Protein AF-A0A8T4X4I3-F1 (afdb_monomer)

Foldseek 3Di:
DVVLLDFDDDPDPVRSCVVRLVSQLVDLVSLLVVLVVLLVQLVVCVPPPVPSNVVSLVCVVVSCVSRDDPPHDCVVRVVSVVSSCCSNVVD

Radius of gyration: 12.9 Å; Cα contacts (8 Å, |Δi|>4): 77; chains: 1; bounding box: 33×22×33 Å

Sequence (91 aa):
IVYCVTDELGRDRNERKEKTYPKIQANWKATVVKICDRIANVSQSKDYNKGLYEMYKKEHKIFCSRLMSKEHPHEETNKAWNRLGVLLNGI

Nearest PDB structures (foldseek):
  3k1h-assembly1_A  TM=4.618E-01  e=5.559E+00  Helicobacter pylori 26695
  4i17-assembly1_A  TM=3.293E-01  e=6.192E+00  Bacteroides fragilis NCTC 9343

Secondary structure (DSSP, 8-state):
-HHHHSPPP-SSHHHHHHHHHHHHHT-HHHHHHHHHHHHHHHHHHHHH-HHHHHHHHHHHHHHHHHH--TTS-HHHHHHHHHHHHHHHH--

Solvent-accessible surface area (backbone atoms only — not comparable to full-atom values): 5066 Å² total; per-residue (Å²): 94,69,75,31,66,48,72,43,89,52,96,46,76,64,52,14,45,66,65,18,35,61,49,16,41,78,30,56,69,24,34,46,52,54,44,51,53,47,38,55,51,43,62,54,19,62,81,78,32,58,72,59,27,53,51,51,56,71,43,42,66,60,52,49,70,54,46,64,58,90,85,38,63,57,85,74,44,45,63,51,53,52,56,41,43,33,73,75,71,71,103

Mean predicted aligned error: 3.12 Å

pLDDT: mean 93.24, std 6.69, range [42.28, 97.31]

Structure (mmCIF, N/CA/C/O backbone):
data_AF-A0A8T4X4I3-F1
#
_entry.id   AF-A0A8T4X4I3-F1
#
loop_
_atom_site.group_PDB
_atom_site.id
_atom_site.type_symbol
_atom_site.label_atom_id
_atom_site.label_alt_id
_atom_site.label_comp_id
_atom_site.label_asym_id
_atom_site.label_entity_id
_atom_site.label_seq_id
_atom_site.pdbx_PDB_ins_code
_atom_site.Cartn_x
_atom_site.Cartn_y
_atom_site.Cartn_z
_atom_site.occupancy
_atom_site.B_iso_or_equiv
_atom_site.auth_seq_id
_atom_site.auth_comp_id
_atom_site.auth_asym_id
_atom_site.auth_atom_id
_atom_site.pdbx_PDB_model_num
ATOM 1 N N . ILE A 1 1 ? 8.052 -10.886 -7.999 1.00 88.69 1 ILE A N 1
ATOM 2 C CA . ILE A 1 1 ? 7.046 -10.054 -7.286 1.00 88.69 1 ILE A CA 1
ATOM 3 C C . ILE A 1 1 ? 7.248 -10.122 -5.773 1.00 88.69 1 ILE A C 1
ATOM 5 O O . ILE A 1 1 ? 7.413 -9.065 -5.189 1.00 88.69 1 ILE A O 1
ATOM 9 N N . VAL A 1 2 ? 7.315 -11.313 -5.151 1.00 91.38 2 VAL A N 1
ATOM 10 C CA . VAL A 1 2 ? 7.530 -11.476 -3.690 1.00 91.38 2 VAL A CA 1
ATOM 11 C C . VAL A 1 2 ? 8.717 -10.654 -3.175 1.00 91.38 2 VAL A C 1
ATOM 13 O O . VAL A 1 2 ? 8.539 -9.813 -2.308 1.00 91.38 2 VAL A O 1
ATOM 16 N N . TYR A 1 3 ? 9.889 -10.785 -3.805 1.00 93.06 3 TYR A N 1
ATOM 17 C CA . TYR A 1 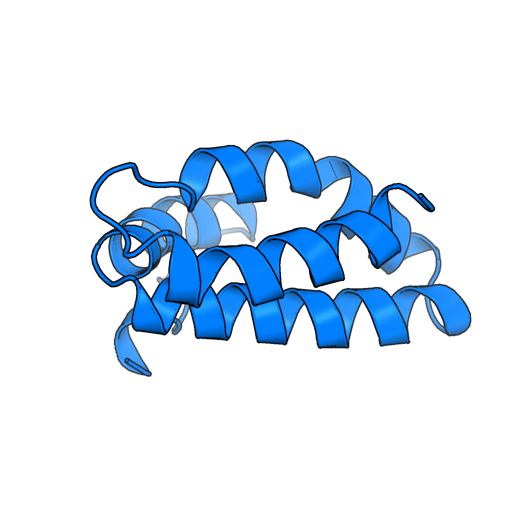3 ? 11.077 -9.994 -3.458 1.00 93.06 3 TYR A CA 1
ATOM 18 C C . TYR A 1 3 ? 10.836 -8.472 -3.425 1.00 93.06 3 TYR A C 1
ATOM 20 O O . TYR A 1 3 ? 11.380 -7.777 -2.570 1.00 93.06 3 TYR A O 1
ATOM 28 N N . CYS A 1 4 ? 10.019 -7.946 -4.345 1.00 93.19 4 CYS A N 1
ATOM 29 C CA . CYS A 1 4 ? 9.734 -6.515 -4.430 1.00 93.19 4 CYS A CA 1
ATOM 30 C C . CYS A 1 4 ? 8.923 -6.026 -3.227 1.00 93.19 4 CYS A C 1
ATOM 32 O O . CYS A 1 4 ? 9.117 -4.895 -2.802 1.00 93.19 4 CYS A O 1
ATOM 34 N N . VAL A 1 5 ? 8.021 -6.862 -2.701 1.00 93.94 5 VAL A N 1
ATOM 35 C CA . VAL A 1 5 ? 7.124 -6.505 -1.590 1.00 93.94 5 VAL A CA 1
ATOM 36 C C . VAL A 1 5 ? 7.669 -6.888 -0.215 1.00 93.94 5 VAL A C 1
ATOM 38 O O . VAL A 1 5 ? 7.102 -6.446 0.786 1.00 93.94 5 VAL A O 1
ATOM 41 N N . THR A 1 6 ? 8.756 -7.661 -0.163 1.00 93.88 6 THR A N 1
ATOM 42 C CA . THR A 1 6 ? 9.526 -7.912 1.058 1.00 93.88 6 THR A CA 1
ATOM 43 C C . THR A 1 6 ? 10.238 -6.635 1.491 1.00 93.88 6 THR A C 1
ATOM 45 O O . THR A 1 6 ? 11.018 -6.062 0.721 1.00 93.88 6 THR A O 1
ATOM 48 N N . ASP A 1 7 ? 9.957 -6.212 2.724 1.00 91.81 7 ASP A N 1
ATOM 49 C CA . ASP A 1 7 ? 10.560 -5.025 3.316 1.00 91.81 7 ASP A CA 1
ATOM 50 C C . ASP A 1 7 ? 12.083 -5.196 3.449 1.00 91.81 7 ASP A C 1
ATOM 52 O O . ASP A 1 7 ? 12.583 -6.227 3.900 1.00 91.81 7 ASP A O 1
ATOM 56 N N . GLU A 1 8 ? 12.813 -4.156 3.063 1.00 95.00 8 GLU A N 1
ATOM 57 C CA . GLU A 1 8 ? 14.246 -4.018 3.303 1.00 95.00 8 GLU A CA 1
ATOM 58 C C . GLU A 1 8 ? 14.552 -3.863 4.795 1.00 95.00 8 GLU A C 1
ATOM 60 O O . GLU A 1 8 ? 13.704 -3.443 5.585 1.00 95.00 8 GLU A O 1
ATOM 65 N N . LEU A 1 9 ? 15.796 -4.151 5.183 1.00 94.31 9 LEU A N 1
ATOM 66 C CA . LEU A 1 9 ? 16.259 -3.931 6.553 1.00 94.31 9 LEU A CA 1
ATOM 67 C C . LEU A 1 9 ? 16.382 -2.429 6.869 1.00 94.31 9 LEU A C 1
ATOM 69 O O . LEU A 1 9 ? 16.902 -1.623 6.087 1.00 94.31 9 LEU A O 1
ATOM 73 N N . GLY A 1 10 ? 15.945 -2.051 8.067 1.00 93.81 10 GLY A N 1
ATOM 74 C CA . GLY A 1 10 ? 15.980 -0.677 8.562 1.00 93.81 10 GLY A CA 1
ATOM 75 C C . GLY A 1 10 ? 15.707 -0.628 10.060 1.00 93.81 10 GLY A C 1
ATOM 76 O O . GLY A 1 10 ? 15.111 -1.555 10.612 1.00 93.81 10 GLY A O 1
ATOM 77 N N . ARG A 1 11 ? 16.156 0.444 10.716 1.00 92.75 11 ARG A N 1
ATOM 78 C CA . ARG A 1 11 ? 16.080 0.604 12.178 1.00 92.75 11 ARG A CA 1
ATOM 79 C C . ARG A 1 11 ? 14.653 0.816 12.663 1.00 92.75 11 ARG A C 1
ATOM 81 O O . ARG A 1 11 ? 14.302 0.410 13.764 1.00 92.75 11 ARG A O 1
ATOM 88 N N . ASP A 1 12 ? 13.825 1.423 11.822 1.00 93.44 12 ASP A N 1
ATOM 89 C CA . ASP A 1 12 ? 12.427 1.687 12.114 1.00 93.44 12 ASP A CA 1
ATOM 90 C C . ASP A 1 12 ? 11.527 1.421 10.897 1.00 93.44 12 ASP A C 1
ATOM 92 O O . ASP A 1 12 ? 11.956 1.022 9.812 1.00 93.44 12 ASP A O 1
ATOM 96 N N . ARG A 1 13 ? 10.216 1.579 11.088 1.00 89.62 13 ARG A N 1
ATOM 97 C CA . ARG A 1 13 ? 9.224 1.342 10.031 1.00 89.62 13 ARG A CA 1
ATOM 98 C C . ARG A 1 13 ? 9.325 2.345 8.879 1.00 89.62 13 ARG A C 1
ATOM 100 O O . ARG A 1 13 ? 8.972 1.979 7.759 1.00 89.62 13 ARG A O 1
ATOM 107 N N . ASN A 1 14 ? 9.779 3.568 9.132 1.00 91.56 14 ASN A N 1
ATOM 108 C CA . ASN A 1 14 ? 9.925 4.586 8.098 1.00 91.56 14 ASN A CA 1
ATOM 109 C C . ASN A 1 14 ? 11.121 4.254 7.209 1.00 91.56 14 ASN A C 1
ATOM 111 O O . ASN A 1 14 ? 10.953 4.166 5.996 1.00 91.56 14 ASN A O 1
ATOM 115 N N . GLU A 1 15 ? 12.272 3.938 7.801 1.00 94.75 15 GLU A N 1
ATOM 116 C CA . GLU A 1 15 ? 13.486 3.564 7.073 1.00 94.75 15 GLU A CA 1
ATOM 117 C C . GLU A 1 15 ? 13.254 2.325 6.197 1.00 94.75 15 GLU A C 1
ATOM 119 O O . GLU A 1 15 ? 13.609 2.315 5.016 1.00 94.75 15 GLU A O 1
ATOM 124 N N . ARG A 1 16 ? 12.590 1.292 6.739 1.00 95.06 16 ARG A N 1
ATOM 125 C CA . ARG A 1 16 ? 12.233 0.093 5.961 1.00 95.06 16 ARG A CA 1
ATOM 126 C C . ARG A 1 16 ? 11.392 0.451 4.739 1.00 95.06 16 ARG A C 1
ATOM 128 O O . ARG A 1 16 ? 11.681 0.008 3.630 1.00 95.06 16 ARG A O 1
ATOM 135 N N . LYS A 1 17 ? 10.372 1.292 4.909 1.00 93.56 17 LYS A N 1
ATOM 136 C CA . LYS A 1 17 ? 9.502 1.724 3.807 1.00 93.56 17 LYS A CA 1
ATOM 137 C C . LYS A 1 17 ? 10.231 2.566 2.774 1.00 93.56 17 LYS A C 1
ATOM 139 O O . LYS A 1 17 ? 10.034 2.336 1.586 1.00 93.56 17 LYS A O 1
ATOM 144 N N . GLU A 1 18 ? 11.059 3.511 3.202 1.00 94.38 18 GLU A N 1
ATOM 145 C CA . GLU A 1 18 ? 11.826 4.365 2.292 1.00 94.38 18 GLU A CA 1
ATOM 146 C C . GLU A 1 18 ? 12.742 3.551 1.383 1.00 94.38 18 GLU A C 1
ATOM 148 O O . GLU A 1 18 ? 12.796 3.820 0.185 1.00 94.38 18 GLU A O 1
ATOM 153 N N . LYS A 1 19 ? 13.381 2.507 1.920 1.00 94.88 19 LYS A N 1
ATOM 154 C CA . LYS A 1 19 ? 14.209 1.583 1.134 1.00 94.88 19 LYS A CA 1
ATOM 155 C C . LYS A 1 19 ? 13.389 0.633 0.257 1.00 94.88 19 LYS A C 1
ATOM 157 O O . LYS A 1 19 ? 13.826 0.261 -0.827 1.00 94.88 19 LYS A O 1
ATOM 162 N N . THR A 1 20 ? 12.191 0.249 0.698 1.00 95.12 20 THR A N 1
ATOM 163 C CA . THR A 1 20 ? 11.366 -0.754 -0.001 1.00 95.12 20 THR A CA 1
ATOM 164 C C . THR A 1 20 ? 10.509 -0.152 -1.112 1.00 95.12 20 THR A C 1
ATOM 166 O O . THR A 1 20 ? 10.326 -0.778 -2.155 1.00 95.12 20 THR A O 1
ATOM 169 N N . TYR A 1 21 ? 9.974 1.059 -0.934 1.00 96.25 21 TYR A N 1
ATOM 170 C CA . TYR A 1 21 ? 9.065 1.667 -1.909 1.00 96.25 21 TYR A CA 1
ATOM 171 C C . TYR A 1 21 ? 9.640 1.776 -3.327 1.00 96.25 21 TYR A C 1
ATOM 173 O O . TYR A 1 21 ? 8.897 1.434 -4.246 1.00 96.25 21 TYR A O 1
ATOM 181 N N . PRO A 1 22 ? 10.922 2.130 -3.548 1.00 96.56 22 PRO A N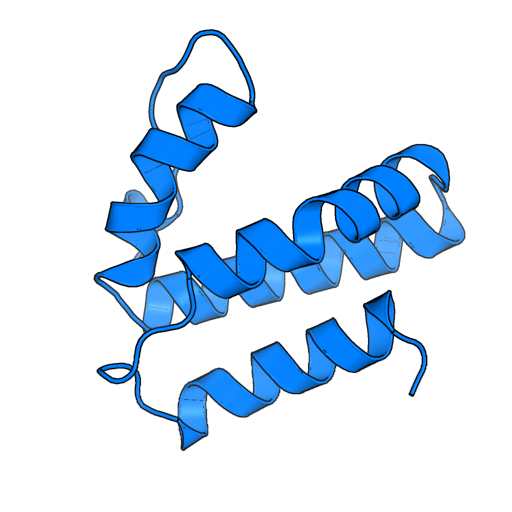 1
ATOM 182 C CA . PRO A 1 22 ? 11.504 2.121 -4.890 1.00 96.56 22 PRO A CA 1
ATOM 183 C C . PRO A 1 22 ? 11.403 0.754 -5.582 1.00 96.56 22 PRO A C 1
ATOM 185 O O . PRO A 1 22 ? 11.036 0.679 -6.752 1.00 96.56 22 PRO A O 1
ATOM 188 N N . LYS A 1 23 ? 11.634 -0.348 -4.850 1.00 96.00 23 LYS A N 1
ATOM 189 C CA . LYS A 1 23 ? 11.503 -1.716 -5.386 1.00 96.00 23 LYS A CA 1
ATOM 190 C C . LYS A 1 23 ? 10.068 -2.053 -5.783 1.00 96.00 23 LYS A C 1
ATOM 192 O O . LYS A 1 23 ? 9.849 -2.766 -6.761 1.00 96.00 23 LYS A O 1
ATOM 197 N N . ILE A 1 24 ? 9.101 -1.588 -4.994 1.00 97.25 24 ILE A N 1
ATOM 198 C CA . ILE A 1 24 ? 7.674 -1.815 -5.246 1.00 97.25 24 ILE A CA 1
ATOM 199 C C . ILE A 1 24 ? 7.225 -0.983 -6.449 1.00 97.25 24 ILE A C 1
ATOM 201 O O . ILE A 1 24 ? 6.602 -1.525 -7.359 1.00 97.25 24 ILE A O 1
ATOM 205 N N . GLN A 1 25 ? 7.571 0.305 -6.481 1.00 97.31 25 GLN A N 1
ATOM 206 C CA . GLN A 1 25 ? 7.211 1.221 -7.563 1.00 97.31 25 GLN A CA 1
ATOM 207 C C . GLN A 1 25 ? 7.832 0.789 -8.898 1.00 97.31 25 GLN A C 1
ATOM 209 O O . GLN A 1 25 ? 7.178 0.890 -9.929 1.00 97.31 25 GLN A O 1
ATOM 214 N N . ALA A 1 26 ? 9.041 0.222 -8.902 1.00 96.56 26 ALA A N 1
ATOM 215 C CA . ALA A 1 26 ? 9.675 -0.289 -10.121 1.00 96.56 26 ALA A CA 1
ATOM 216 C C . ALA A 1 26 ? 8.919 -1.464 -10.781 1.00 96.56 26 ALA A C 1
ATOM 218 O O . ALA A 1 26 ? 9.237 -1.853 -11.903 1.00 96.56 26 ALA A O 1
ATOM 219 N N . ASN A 1 27 ? 7.925 -2.058 -10.109 1.00 96.50 27 ASN A N 1
ATOM 220 C CA . ASN A 1 27 ? 7.138 -3.164 -10.641 1.00 96.50 27 ASN A CA 1
ATOM 221 C C . ASN A 1 27 ? 5.643 -2.964 -10.356 1.00 96.50 27 ASN A C 1
ATOM 223 O O . ASN A 1 27 ? 5.171 -3.167 -9.236 1.00 96.50 27 ASN A O 1
ATOM 227 N N . TRP A 1 28 ? 4.862 -2.645 -11.390 1.00 96.50 28 TRP A N 1
ATOM 228 C CA . TRP A 1 28 ? 3.431 -2.367 -11.236 1.00 96.50 28 TRP A CA 1
ATOM 229 C C . TRP A 1 28 ? 2.647 -3.524 -10.588 1.00 96.50 28 TRP A C 1
ATOM 231 O O . TRP A 1 28 ? 1.746 -3.281 -9.788 1.00 96.50 28 TRP A O 1
ATOM 241 N N . LYS A 1 29 ? 3.022 -4.790 -10.835 1.00 96.75 29 LYS A N 1
ATOM 242 C CA . LYS A 1 29 ? 2.375 -5.949 -10.190 1.00 96.75 29 LYS A CA 1
ATOM 243 C C . LYS A 1 29 ? 2.666 -5.982 -8.690 1.00 96.75 29 LYS A C 1
ATOM 245 O O . LYS A 1 29 ? 1.780 -6.289 -7.898 1.00 96.75 29 LYS A O 1
ATOM 250 N N . ALA A 1 30 ? 3.891 -5.644 -8.285 1.00 97.19 30 ALA A N 1
ATOM 251 C CA . ALA A 1 30 ? 4.245 -5.506 -6.871 1.00 97.19 30 ALA A CA 1
ATOM 252 C C . ALA A 1 30 ? 3.486 -4.348 -6.210 1.00 97.19 30 ALA A C 1
ATOM 254 O O . ALA A 1 30 ? 3.034 -4.482 -5.073 1.00 97.19 30 ALA A O 1
ATOM 255 N N . THR A 1 31 ? 3.294 -3.247 -6.939 1.00 97.12 31 THR A N 1
ATOM 256 C CA . THR A 1 31 ? 2.461 -2.123 -6.497 1.00 97.12 31 THR A CA 1
ATOM 257 C C . THR A 1 31 ? 1.023 -2.572 -6.236 1.00 97.12 31 THR A C 1
ATOM 259 O O . THR A 1 31 ? 0.523 -2.348 -5.135 1.00 97.12 31 THR A O 1
ATOM 262 N N . VAL A 1 32 ? 0.393 -3.305 -7.163 1.00 97.00 32 VAL A N 1
ATOM 263 C CA . VAL A 1 32 ? -0.955 -3.875 -6.959 1.00 97.00 32 VAL A CA 1
ATOM 264 C C . VAL A 1 32 ? -1.007 -4.761 -5.715 1.00 97.00 32 VAL A C 1
ATOM 266 O O . VAL A 1 32 ? -1.883 -4.577 -4.873 1.00 97.00 32 VAL A O 1
ATOM 269 N N . VAL A 1 33 ? -0.041 -5.668 -5.539 1.00 97.25 33 VAL A N 1
ATOM 270 C CA . VAL A 1 33 ? 0.021 -6.536 -4.350 1.00 97.25 33 VAL A CA 1
ATOM 271 C C . VAL A 1 33 ? 0.106 -5.717 -3.058 1.00 97.25 33 VAL A C 1
ATOM 273 O O . VAL A 1 33 ? -0.620 -6.010 -2.110 1.00 97.25 33 VAL A O 1
ATOM 276 N N . LYS A 1 34 ? 0.932 -4.664 -3.009 1.00 97.00 34 LYS A N 1
ATOM 277 C CA . LYS A 1 34 ? 1.054 -3.816 -1.810 1.00 97.00 34 LYS A CA 1
ATOM 278 C C . LYS A 1 34 ? -0.214 -2.998 -1.542 1.00 97.00 34 LYS A C 1
ATOM 280 O O . LYS A 1 34 ? -0.532 -2.736 -0.383 1.00 97.00 34 LYS A O 1
ATOM 285 N N . ILE A 1 35 ? -0.950 -2.602 -2.582 1.00 96.75 35 ILE A N 1
ATOM 286 C CA . ILE A 1 35 ? -2.261 -1.957 -2.422 1.00 96.75 35 ILE A CA 1
ATOM 287 C C . ILE A 1 35 ? -3.269 -2.956 -1.845 1.00 96.75 35 ILE A C 1
ATOM 289 O O . ILE A 1 35 ? -3.965 -2.617 -0.892 1.00 96.75 35 ILE A O 1
ATOM 293 N N . CYS A 1 36 ? -3.315 -4.192 -2.349 1.00 97.06 36 CYS A N 1
ATOM 294 C CA . CYS A 1 36 ? -4.188 -5.245 -1.818 1.00 97.06 36 CYS A CA 1
ATOM 295 C C . CYS A 1 36 ? -3.875 -5.580 -0.352 1.00 97.06 36 CYS A C 1
ATOM 297 O O . CYS A 1 36 ? -4.793 -5.657 0.464 1.00 97.06 36 CYS A O 1
ATOM 299 N N . ASP A 1 37 ? -2.592 -5.697 0.000 1.00 96.62 37 ASP A N 1
ATOM 300 C CA . ASP A 1 37 ? -2.137 -5.830 1.391 1.00 96.62 37 ASP A CA 1
ATOM 301 C C . ASP A 1 37 ? -2.647 -4.661 2.252 1.00 96.62 37 ASP A C 1
ATOM 303 O O . ASP A 1 37 ? -3.219 -4.852 3.327 1.00 96.62 37 ASP A O 1
ATOM 307 N N . ARG A 1 38 ? -2.539 -3.422 1.751 1.00 96.25 38 ARG A N 1
ATOM 308 C CA . ARG A 1 38 ? -3.069 -2.248 2.455 1.00 96.25 38 ARG A CA 1
ATOM 309 C C . ARG A 1 38 ? -4.589 -2.292 2.608 1.00 96.25 38 ARG A C 1
ATOM 311 O O . ARG A 1 38 ? -5.071 -1.951 3.682 1.00 96.25 38 ARG A O 1
ATOM 318 N N . ILE A 1 39 ? -5.333 -2.701 1.581 1.00 96.62 39 ILE A N 1
ATOM 319 C CA . ILE A 1 39 ? -6.799 -2.833 1.614 1.00 96.62 39 ILE A CA 1
ATOM 320 C C . ILE A 1 39 ? -7.220 -3.804 2.716 1.00 96.62 39 ILE A C 1
ATOM 322 O O . ILE A 1 39 ? -8.069 -3.451 3.535 1.00 96.62 39 ILE A O 1
ATOM 326 N N . ALA A 1 40 ? -6.605 -4.988 2.770 1.00 96.69 40 ALA A N 1
ATOM 327 C CA . ALA A 1 40 ? -6.898 -5.991 3.790 1.00 96.69 40 ALA A CA 1
ATOM 328 C C . ALA A 1 40 ? -6.637 -5.440 5.200 1.00 96.69 40 ALA A C 1
ATOM 330 O O . ALA A 1 40 ? -7.515 -5.477 6.064 1.00 96.69 40 ALA A O 1
ATOM 331 N N . ASN A 1 41 ? -5.464 -4.837 5.401 1.00 95.94 41 ASN A N 1
ATOM 332 C CA . ASN A 1 41 ? -5.064 -4.276 6.687 1.00 95.94 41 ASN A CA 1
ATOM 333 C C . ASN A 1 41 ? -5.955 -3.110 7.137 1.00 95.94 41 ASN A C 1
ATOM 335 O O . ASN A 1 41 ? -6.348 -3.045 8.299 1.00 95.94 41 ASN A O 1
ATOM 339 N N . VAL A 1 42 ? -6.294 -2.191 6.229 1.00 95.56 42 VAL A N 1
ATOM 340 C CA . VAL A 1 42 ? -7.173 -1.050 6.521 1.00 95.56 42 VAL A CA 1
ATOM 341 C C . VAL A 1 42 ? -8.572 -1.539 6.870 1.00 95.56 42 VAL A C 1
ATOM 343 O O . VAL A 1 42 ? -9.102 -1.125 7.899 1.00 95.56 42 VAL A O 1
ATOM 346 N N . SER A 1 43 ? -9.134 -2.442 6.061 1.00 94.25 43 SER A N 1
ATOM 347 C CA . SER A 1 43 ? -10.473 -2.994 6.280 1.00 94.25 43 SER A CA 1
ATOM 348 C C . SER A 1 43 ? -10.580 -3.658 7.648 1.00 94.25 43 SER A C 1
ATOM 350 O O . SER A 1 43 ? -11.515 -3.375 8.383 1.00 94.25 43 SER A O 1
ATOM 352 N N . GLN A 1 44 ? -9.603 -4.486 8.019 1.00 96.06 44 GLN A N 1
ATOM 353 C CA . GLN A 1 44 ? -9.621 -5.193 9.299 1.00 96.06 44 GLN A CA 1
ATOM 354 C C . GLN A 1 44 ? -9.378 -4.234 10.478 1.00 96.06 44 GLN A C 1
ATOM 356 O O . GLN A 1 44 ? -10.087 -4.275 11.482 1.00 96.06 44 GLN A O 1
ATOM 361 N N . SER A 1 45 ? -8.438 -3.293 10.335 1.00 95.62 45 SER A N 1
ATOM 362 C CA . SER A 1 45 ? -8.140 -2.316 11.390 1.00 95.62 45 SER A CA 1
ATOM 363 C C . SER A 1 45 ? -9.302 -1.370 11.689 1.00 95.62 45 SER A C 1
ATOM 365 O O . SER A 1 45 ? -9.443 -0.924 12.825 1.00 95.62 45 SER A O 1
ATOM 367 N N . LYS A 1 46 ? -10.145 -1.069 10.695 1.00 90.94 46 LYS A N 1
ATOM 368 C CA . LYS A 1 46 ? -11.265 -0.137 10.845 1.00 90.94 46 LYS A CA 1
ATOM 369 C C . LYS A 1 46 ? -12.241 -0.594 11.932 1.00 90.94 46 LYS A C 1
ATOM 371 O O . LYS A 1 46 ? -12.699 0.237 12.716 1.00 90.94 46 LYS A O 1
ATOM 376 N N . ASP A 1 47 ? -12.478 -1.899 12.010 1.00 90.38 47 ASP A N 1
ATOM 377 C CA . ASP A 1 47 ? -13.442 -2.487 12.938 1.00 90.38 47 ASP A CA 1
ATOM 378 C C . ASP A 1 47 ? -12.787 -2.893 14.268 1.00 90.38 47 ASP A C 1
ATOM 380 O O . ASP A 1 47 ? -13.370 -2.690 15.332 1.00 90.38 47 ASP A O 1
ATOM 384 N N . TYR A 1 48 ? -11.551 -3.406 14.229 1.00 93.50 48 TYR A N 1
ATOM 385 C CA . TYR A 1 48 ? -10.917 -4.037 15.396 1.00 93.50 48 TYR A CA 1
ATOM 386 C C . TYR A 1 48 ? -9.786 -3.225 16.044 1.00 93.50 48 TYR A C 1
ATOM 388 O O . TYR A 1 48 ? -9.438 -3.480 17.196 1.00 93.50 48 TYR A O 1
ATOM 396 N N . ASN A 1 49 ? -9.185 -2.252 15.349 1.00 94.88 49 ASN A N 1
ATOM 397 C CA . ASN A 1 49 ? -8.063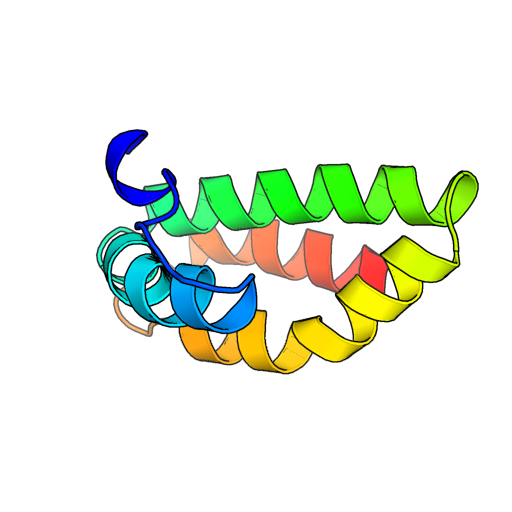 -1.468 15.876 1.00 94.88 49 ASN A CA 1
ATOM 398 C C . ASN A 1 49 ? -8.005 -0.048 15.285 1.00 94.88 49 ASN A C 1
ATOM 400 O O . ASN A 1 49 ? -7.236 0.251 14.364 1.00 94.88 49 ASN A O 1
ATOM 404 N N . LYS A 1 50 ? -8.782 0.859 15.886 1.00 92.69 50 LYS A N 1
ATOM 405 C CA . LYS A 1 50 ? -8.888 2.261 15.452 1.00 92.69 50 LYS A CA 1
ATOM 406 C C . LYS A 1 50 ? -7.542 2.995 15.430 1.00 92.69 50 LYS A C 1
ATOM 408 O O . LYS A 1 50 ? -7.316 3.809 14.542 1.00 92.69 50 LYS A O 1
ATOM 413 N N . GLY A 1 51 ? -6.630 2.696 16.360 1.00 95.06 51 GLY A N 1
ATOM 414 C CA . GLY A 1 51 ? -5.296 3.308 16.380 1.00 95.06 51 GLY A CA 1
ATOM 415 C C . GLY A 1 51 ? -4.469 2.940 15.145 1.00 95.06 51 GLY A C 1
ATOM 416 O O . GLY A 1 51 ? -3.843 3.804 14.527 1.00 95.06 51 GLY A O 1
ATOM 417 N N . LEU A 1 52 ? -4.526 1.669 14.736 1.00 93.50 52 LEU A N 1
ATOM 418 C CA . LEU A 1 52 ? -3.873 1.188 13.519 1.00 93.50 52 LEU A CA 1
ATOM 419 C C . LEU A 1 52 ? -4.521 1.775 12.255 1.00 93.50 52 LEU A C 1
ATOM 421 O O . LEU A 1 52 ? -3.81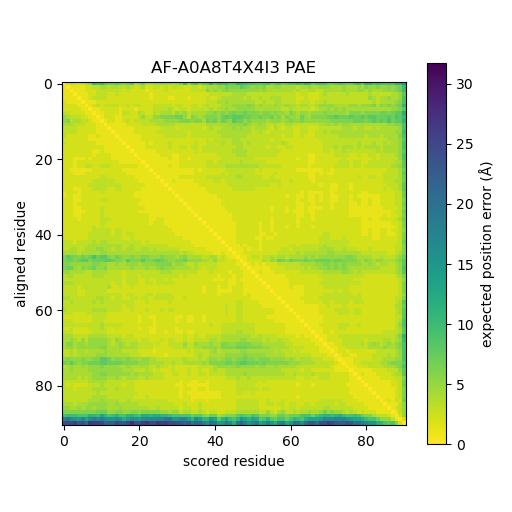4 2.165 11.324 1.00 93.50 52 LEU A O 1
ATOM 425 N N . TYR A 1 53 ? -5.848 1.908 12.244 1.00 95.12 53 TYR A N 1
ATOM 426 C CA . TYR A 1 53 ? -6.575 2.561 11.154 1.00 95.12 53 TYR A CA 1
ATOM 427 C C . TYR A 1 53 ? -6.166 4.034 10.981 1.00 95.12 53 TYR A C 1
ATOM 429 O O . TYR A 1 53 ? -5.840 4.463 9.871 1.00 95.12 53 TYR A O 1
ATOM 437 N N . GLU A 1 54 ? -6.084 4.802 12.071 1.00 94.81 54 GLU A N 1
ATOM 438 C CA . GLU A 1 54 ? -5.641 6.202 12.027 1.00 94.81 54 GLU A CA 1
ATOM 439 C C . GLU A 1 54 ? -4.177 6.342 11.590 1.00 94.81 54 GLU A C 1
ATOM 441 O O . GLU A 1 54 ? -3.830 7.265 10.847 1.00 94.81 54 GLU A O 1
ATOM 446 N N . MET A 1 55 ? -3.306 5.400 11.969 1.00 94.44 55 MET A N 1
ATOM 447 C CA . MET A 1 55 ? -1.951 5.330 11.416 1.00 94.44 55 MET A CA 1
ATOM 448 C C . MET A 1 55 ? -1.998 5.163 9.890 1.00 94.44 55 MET A C 1
ATOM 450 O O . MET A 1 55 ? -1.305 5.884 9.174 1.00 94.44 55 MET A O 1
ATOM 454 N N . TYR A 1 56 ? -2.831 4.262 9.363 1.00 94.62 56 TYR A N 1
ATOM 455 C CA . TYR A 1 56 ? 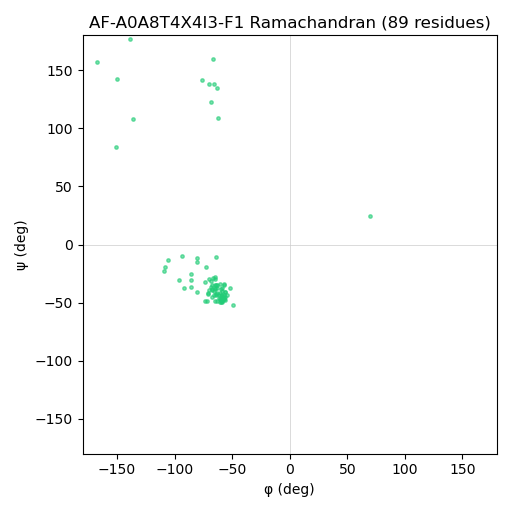-2.961 4.077 7.917 1.00 94.62 56 TYR A CA 1
ATOM 456 C C . TYR A 1 56 ? -3.499 5.303 7.185 1.00 94.62 56 TYR A C 1
ATOM 458 O O . TYR A 1 56 ? -2.990 5.614 6.106 1.00 94.62 56 TYR A O 1
ATOM 466 N N . LYS A 1 57 ? -4.440 6.041 7.778 1.00 93.75 57 LYS A N 1
ATOM 467 C CA . LYS A 1 57 ? -4.910 7.325 7.241 1.00 93.75 57 LYS A CA 1
ATOM 468 C C . LYS A 1 57 ? -3.792 8.359 7.148 1.00 93.75 57 LYS A C 1
ATOM 470 O O . LYS A 1 57 ? -3.591 8.939 6.083 1.00 93.75 57 LYS A O 1
ATOM 475 N N . LYS A 1 58 ? -3.021 8.549 8.225 1.00 93.56 58 LYS A N 1
ATOM 476 C CA . LYS A 1 58 ? -1.886 9.495 8.249 1.00 93.56 58 LYS A CA 1
ATOM 477 C C . LYS A 1 58 ? -0.846 9.165 7.179 1.00 93.56 58 LYS A C 1
ATOM 479 O O . LYS A 1 58 ? -0.289 10.054 6.544 1.00 93.56 58 LYS A O 1
ATOM 484 N N . GLU A 1 59 ? -0.608 7.879 6.950 1.00 93.44 59 GLU A N 1
ATOM 485 C CA . GLU A 1 59 ? 0.372 7.406 5.972 1.00 93.44 59 GLU A CA 1
ATOM 486 C C . GLU A 1 59 ? -0.121 7.401 4.529 1.00 93.44 59 GLU A C 1
ATOM 488 O O . GLU A 1 59 ? 0.698 7.266 3.618 1.00 93.44 59 GLU A O 1
ATOM 493 N N . HIS A 1 60 ? -1.431 7.523 4.304 1.00 94.06 60 HIS A N 1
ATOM 494 C CA . HIS A 1 60 ? -2.044 7.305 2.998 1.00 94.06 60 HIS A CA 1
ATOM 495 C C . HIS A 1 60 ? -1.447 8.208 1.916 1.00 94.06 60 HIS A C 1
ATOM 497 O O . HIS A 1 60 ? -1.065 7.727 0.851 1.00 94.06 60 HIS A O 1
ATOM 503 N N . LYS A 1 61 ? -1.264 9.497 2.224 1.00 92.75 61 LYS A N 1
ATOM 504 C CA . LYS A 1 61 ? -0.691 10.471 1.285 1.00 92.75 61 LYS A CA 1
ATOM 505 C C . LYS A 1 61 ? 0.714 10.074 0.822 1.00 92.75 61 LYS A C 1
ATOM 507 O O . LYS A 1 61 ? 0.999 10.120 -0.371 1.00 92.75 61 LYS A O 1
ATOM 512 N N . ILE A 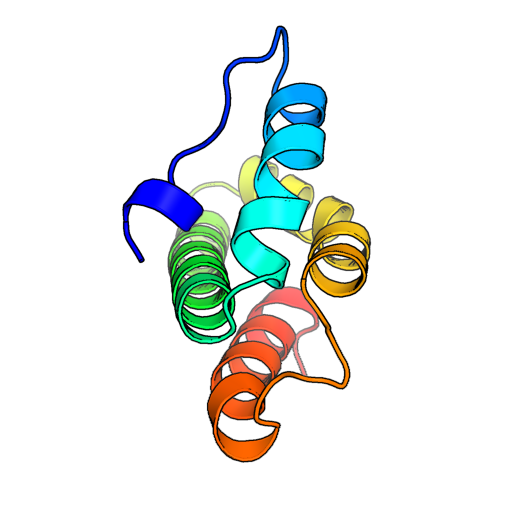1 62 ? 1.575 9.661 1.756 1.00 93.62 62 ILE A N 1
ATOM 513 C CA . ILE A 1 62 ? 2.952 9.235 1.457 1.00 93.62 62 ILE A CA 1
ATOM 514 C C . ILE A 1 62 ? 2.945 7.902 0.704 1.00 93.62 62 ILE A C 1
ATOM 516 O O . ILE A 1 62 ? 3.730 7.701 -0.215 1.00 93.62 62 ILE A O 1
ATOM 520 N N . PHE A 1 63 ? 2.056 6.982 1.076 1.00 94.94 63 PHE A N 1
ATOM 521 C CA . PHE A 1 63 ? 1.917 5.697 0.397 1.00 94.94 63 PHE A CA 1
ATOM 522 C C . PHE A 1 63 ? 1.553 5.877 -1.084 1.00 94.94 63 PHE A C 1
ATOM 524 O O . PHE A 1 63 ? 2.214 5.298 -1.943 1.00 94.94 63 PHE A O 1
ATOM 531 N N . CYS A 1 64 ? 0.563 6.723 -1.386 1.00 94.19 64 CYS A N 1
ATOM 532 C CA . CYS A 1 64 ? 0.178 7.033 -2.762 1.00 94.19 64 CYS A CA 1
ATOM 533 C C . CYS A 1 64 ? 1.318 7.720 -3.522 1.00 94.19 64 CYS A C 1
ATOM 535 O O . CYS A 1 64 ? 1.675 7.269 -4.606 1.00 94.19 64 CYS A O 1
ATOM 537 N N . SER A 1 65 ? 1.946 8.752 -2.946 1.00 94.44 65 SER A N 1
ATOM 538 C CA . SER A 1 65 ? 3.003 9.498 -3.645 1.00 94.44 65 SER A CA 1
ATOM 539 C C . SER A 1 65 ? 4.250 8.666 -3.946 1.00 94.44 65 SER A C 1
ATOM 541 O O . SER A 1 65 ? 4.955 8.954 -4.908 1.00 94.44 65 SER A O 1
ATOM 543 N N . ARG A 1 66 ? 4.533 7.638 -3.138 1.00 96.25 66 ARG A N 1
ATOM 544 C CA . ARG A 1 66 ? 5.700 6.763 -3.315 1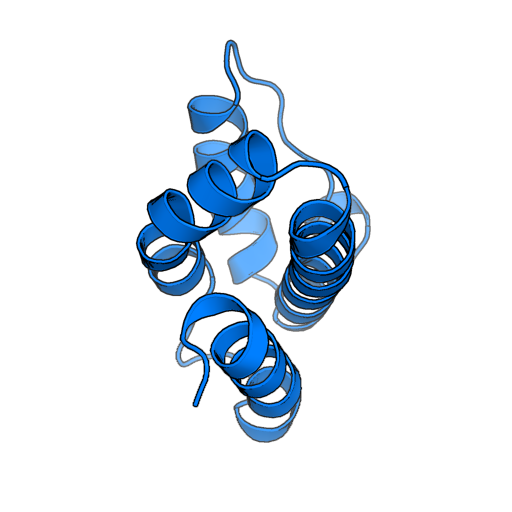.00 96.25 66 ARG A CA 1
ATOM 545 C C . ARG A 1 66 ? 5.463 5.606 -4.281 1.00 96.25 66 ARG A C 1
ATOM 547 O O . ARG A 1 66 ? 6.436 5.092 -4.818 1.00 96.25 66 ARG A O 1
ATOM 554 N N . LEU A 1 67 ? 4.217 5.167 -4.464 1.00 95.56 67 LEU A N 1
ATOM 555 C CA . LEU A 1 67 ? 3.901 3.984 -5.274 1.00 95.56 67 LEU A CA 1
ATOM 556 C C . LEU A 1 67 ? 3.202 4.300 -6.596 1.00 95.56 67 LEU A C 1
ATOM 558 O O . LEU A 1 67 ? 3.286 3.490 -7.513 1.00 95.56 67 LEU A O 1
ATOM 562 N N . MET A 1 68 ? 2.532 5.448 -6.722 1.00 93.69 68 MET A N 1
ATOM 563 C CA . MET A 1 68 ? 1.998 5.886 -8.011 1.00 93.69 68 MET A CA 1
ATOM 564 C C . MET A 1 68 ? 3.147 6.181 -8.983 1.00 93.69 68 MET A C 1
ATOM 566 O O . MET A 1 68 ? 4.164 6.770 -8.614 1.00 93.69 68 MET A O 1
ATOM 570 N N . SER A 1 69 ? 2.986 5.757 -10.230 1.00 93.81 69 SER A N 1
ATOM 571 C CA . SER A 1 69 ? 3.948 5.961 -11.312 1.00 93.81 69 SER A CA 1
ATOM 572 C C . SER A 1 69 ? 3.180 6.051 -12.630 1.00 93.81 69 SER A C 1
ATOM 574 O O . SER A 1 69 ? 2.172 5.367 -12.814 1.00 93.81 69 SER A O 1
ATOM 576 N N . LYS A 1 70 ? 3.627 6.934 -13.530 1.00 92.75 70 LYS A N 1
ATOM 577 C CA . LYS A 1 70 ? 2.990 7.144 -14.845 1.00 92.75 70 LYS A CA 1
ATOM 578 C C . LYS A 1 70 ? 3.262 5.980 -15.799 1.00 92.75 70 LYS A C 1
ATOM 580 O O . LYS A 1 70 ? 2.545 5.796 -16.773 1.00 92.75 70 LYS A O 1
ATOM 585 N N . GLU A 1 71 ? 4.297 5.208 -15.499 1.00 93.69 71 GLU A N 1
ATOM 586 C CA . GLU A 1 71 ? 4.760 4.045 -16.244 1.00 93.69 71 GLU A CA 1
ATOM 587 C C . GLU A 1 71 ? 3.937 2.789 -15.915 1.00 93.69 71 GLU A C 1
ATOM 589 O O . GLU A 1 71 ? 4.056 1.766 -16.591 1.00 93.69 71 GLU A O 1
ATOM 594 N N . HIS A 1 72 ? 3.104 2.831 -14.869 1.00 95.31 72 HIS A N 1
ATOM 595 C CA . HIS A 1 72 ? 2.222 1.720 -14.528 1.00 95.31 72 HIS A CA 1
ATOM 596 C C . HIS A 1 72 ? 1.018 1.664 -15.476 1.00 95.31 72 HIS A C 1
ATOM 598 O O . HIS A 1 72 ? 0.434 2.703 -15.784 1.00 95.31 72 HIS A O 1
ATOM 604 N N . PRO A 1 73 ? 0.568 0.462 -15.883 1.00 95.25 73 PRO A N 1
ATOM 605 C CA . PRO A 1 73 ? -0.674 0.311 -16.627 1.00 95.25 73 PRO A CA 1
ATOM 606 C C . PRO A 1 73 ? -1.848 0.799 -15.770 1.00 95.25 73 PRO A C 1
ATOM 608 O O . PRO A 1 73 ? -2.220 0.186 -14.763 1.00 95.25 73 PRO A O 1
ATOM 611 N N . HIS A 1 74 ? -2.417 1.939 -16.160 1.00 91.25 74 HIS A N 1
ATOM 612 C CA . HIS A 1 74 ? -3.471 2.609 -15.404 1.00 91.25 74 HIS A CA 1
ATOM 613 C C . HIS A 1 74 ? -4.708 1.717 -15.235 1.00 91.25 74 HIS A C 1
ATOM 615 O O . HIS A 1 74 ? -5.237 1.603 -14.134 1.00 91.25 74 HIS A O 1
ATOM 621 N N . GLU A 1 75 ? -5.132 1.020 -16.291 1.00 90.12 75 GLU A N 1
ATOM 622 C CA . GLU A 1 75 ? -6.318 0.149 -16.262 1.00 90.12 75 GLU A CA 1
ATOM 623 C C . GLU A 1 75 ? -6.203 -0.996 -15.243 1.00 90.12 75 GLU A C 1
ATOM 625 O O . GLU A 1 75 ? -7.188 -1.363 -14.596 1.00 90.12 75 GLU A O 1
ATOM 630 N N . GLU A 1 76 ? -4.987 -1.507 -15.043 1.00 90.56 76 GLU A N 1
ATOM 631 C CA . GLU A 1 76 ? -4.702 -2.590 -14.100 1.00 90.56 76 GLU A CA 1
ATOM 632 C C . GLU A 1 76 ? -4.593 -2.086 -12.656 1.00 90.56 76 GLU A C 1
ATOM 634 O O . GLU A 1 76 ? -5.084 -2.715 -11.717 1.00 90.56 76 GLU A O 1
ATOM 639 N N . THR A 1 77 ? -3.957 -0.929 -12.451 1.00 92.75 77 THR A N 1
ATOM 640 C CA . THR A 1 77 ? -3.664 -0.409 -11.104 1.00 92.75 77 THR A CA 1
ATOM 641 C C . THR A 1 77 ? -4.817 0.392 -10.497 1.00 92.75 77 THR A C 1
ATOM 643 O O . THR A 1 77 ? -5.007 0.367 -9.277 1.00 92.75 77 THR A O 1
ATOM 646 N N . ASN A 1 78 ? -5.630 1.063 -11.318 1.00 93.25 78 ASN A N 1
ATOM 647 C CA . ASN A 1 78 ? -6.665 1.988 -10.849 1.00 93.25 78 ASN A CA 1
ATOM 648 C C . ASN A 1 78 ? -7.762 1.291 -10.030 1.00 93.25 78 ASN A C 1
ATOM 650 O O . ASN A 1 78 ? -8.243 1.838 -9.041 1.00 93.25 78 ASN A O 1
ATOM 654 N N . LYS A 1 79 ? -8.118 0.044 -10.370 1.00 93.50 79 LYS A N 1
ATOM 655 C CA . LYS A 1 79 ? -9.113 -0.735 -9.606 1.00 93.50 79 LYS A CA 1
ATOM 656 C C . LYS A 1 79 ? -8.710 -0.876 -8.133 1.00 93.50 79 LYS A C 1
ATOM 658 O O . LYS A 1 79 ? -9.539 -0.688 -7.242 1.00 93.50 79 LYS A O 1
ATOM 663 N N . ALA A 1 80 ? -7.432 -1.158 -7.878 1.00 94.56 80 ALA A N 1
ATOM 664 C CA . ALA A 1 80 ? -6.898 -1.287 -6.527 1.00 94.56 80 ALA A CA 1
ATOM 665 C C . ALA A 1 80 ? -6.819 0.077 -5.816 1.00 94.56 80 ALA A C 1
ATOM 667 O O . ALA A 1 80 ? -7.219 0.188 -4.656 1.00 94.56 80 ALA A O 1
ATOM 668 N N . TRP A 1 81 ? -6.370 1.127 -6.513 1.00 95.38 81 TRP A N 1
ATOM 669 C CA . TRP A 1 81 ? -6.316 2.484 -5.957 1.00 95.38 81 TRP A CA 1
ATOM 670 C C . TRP A 1 81 ? -7.692 3.010 -5.549 1.00 95.38 81 TRP A C 1
ATOM 672 O O . TRP A 1 81 ? -7.851 3.473 -4.419 1.00 95.38 81 TRP A O 1
ATOM 682 N N . ASN A 1 82 ? -8.693 2.861 -6.415 1.00 94.38 82 ASN A N 1
ATOM 683 C CA . ASN A 1 82 ? -10.067 3.267 -6.131 1.00 94.38 82 ASN A CA 1
ATOM 684 C C . ASN A 1 82 ? -10.615 2.536 -4.907 1.00 94.38 82 ASN A C 1
ATOM 686 O O . ASN A 1 82 ? -11.142 3.169 -3.994 1.00 94.38 82 ASN A O 1
ATOM 690 N N . ARG A 1 83 ? -10.423 1.210 -4.825 1.00 94.62 83 ARG A N 1
ATOM 691 C CA . ARG A 1 83 ? -10.890 0.432 -3.671 1.00 94.62 83 ARG A CA 1
ATOM 692 C C . ARG A 1 83 ? -10.249 0.891 -2.361 1.00 94.62 83 ARG A C 1
ATOM 694 O O . ARG A 1 83 ? -10.944 0.983 -1.350 1.00 94.62 83 ARG A O 1
ATOM 701 N N . LEU A 1 84 ? -8.947 1.178 -2.364 1.00 95.00 84 LEU A N 1
ATOM 702 C CA . LEU A 1 84 ? -8.264 1.710 -1.185 1.00 95.00 84 LEU A CA 1
ATOM 703 C C . LEU A 1 84 ? -8.772 3.115 -0.817 1.00 95.00 84 LEU A C 1
ATOM 705 O O . LEU A 1 84 ? -8.960 3.401 0.366 1.00 95.00 84 LEU A O 1
ATOM 709 N N . GLY A 1 85 ? -9.027 3.964 -1.817 1.00 92.69 85 GLY A N 1
ATOM 710 C CA . GLY A 1 85 ? -9.579 5.307 -1.640 1.00 92.69 85 GLY A CA 1
ATOM 711 C C . GLY A 1 85 ? -10.936 5.299 -0.939 1.00 92.69 85 GLY A C 1
ATOM 712 O O . GLY A 1 85 ? -11.099 6.001 0.056 1.00 92.69 85 GLY A O 1
ATOM 713 N N . VAL A 1 86 ? -11.863 4.439 -1.375 1.00 92.31 86 VAL A N 1
ATOM 714 C CA . VAL A 1 86 ? -13.186 4.261 -0.738 1.00 92.31 86 VAL A CA 1
ATOM 715 C C . VAL A 1 86 ? -13.040 3.939 0.755 1.00 92.31 86 VAL A C 1
ATOM 717 O O . VAL A 1 86 ? -13.740 4.499 1.598 1.00 92.31 86 VAL A O 1
ATOM 720 N N . LEU A 1 87 ? -12.096 3.061 1.116 1.00 90.38 87 LEU A N 1
ATOM 721 C CA . LEU A 1 87 ? -11.912 2.638 2.508 1.00 90.38 87 LEU A CA 1
ATOM 722 C C . LEU A 1 87 ? -11.385 3.747 3.424 1.00 90.38 87 LEU A C 1
ATOM 724 O O . LEU A 1 87 ? -11.775 3.785 4.591 1.00 90.38 87 LEU A O 1
ATOM 728 N N . LEU A 1 88 ? -10.497 4.610 2.924 1.00 88.12 88 LEU A N 1
ATOM 729 C CA . LEU A 1 88 ? -9.816 5.626 3.735 1.00 88.12 88 LEU A CA 1
ATOM 730 C C . LEU A 1 88 ? -10.493 6.999 3.690 1.00 88.12 88 LEU A C 1
ATOM 732 O O . LEU A 1 88 ? -10.445 7.723 4.688 1.00 88.12 88 LEU A O 1
ATOM 736 N N . ASN A 1 89 ? -11.136 7.332 2.569 1.00 82.12 89 ASN A N 1
ATOM 737 C CA . ASN A 1 89 ? -11.745 8.639 2.321 1.00 82.12 89 ASN A CA 1
ATOM 738 C C . ASN A 1 89 ? -13.280 8.614 2.407 1.00 82.12 89 ASN A C 1
ATOM 740 O O . ASN A 1 89 ? -13.879 9.677 2.522 1.00 82.12 89 ASN A O 1
ATOM 744 N N . GLY A 1 90 ? -13.911 7.433 2.420 1.00 63.47 90 GLY A N 1
ATOM 745 C CA . GLY A 1 90 ? -15.345 7.287 2.692 1.00 63.47 90 GLY A CA 1
ATOM 746 C C . GLY A 1 9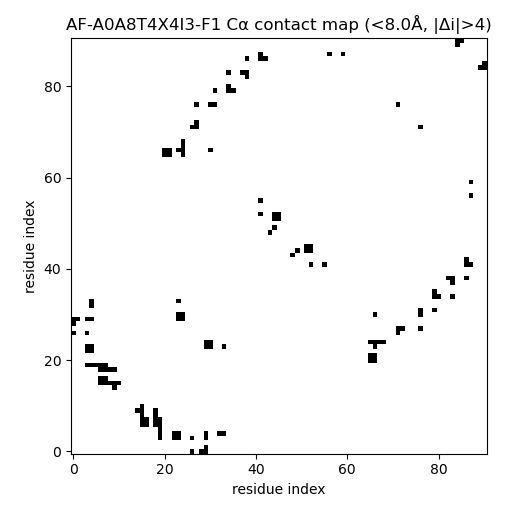0 ? -16.281 7.824 1.606 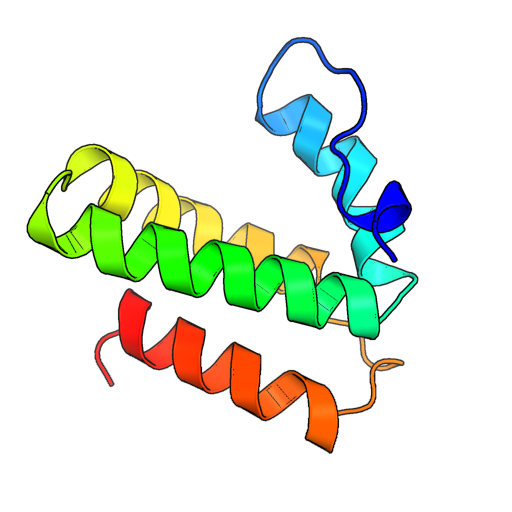1.00 63.47 90 GLY A C 1
ATOM 747 O O . GLY A 1 90 ? -17.415 8.161 1.935 1.00 63.47 90 GLY A O 1
ATOM 748 N N . ILE A 1 91 ? -15.814 7.913 0.356 1.00 42.28 91 ILE A N 1
ATOM 749 C CA . ILE A 1 91 ? -16.615 8.299 -0.818 1.00 42.28 91 ILE A CA 1
ATOM 750 C C . ILE A 1 91 ? -16.856 7.059 -1.670 1.00 42.28 91 ILE A C 1
ATOM 752 O O . ILE A 1 91 ? -15.855 6.350 -1.923 1.00 42.28 91 ILE A O 1
#